Protein AF-A0A376RRN5-F1 (afdb_monomer_lite)

InterPro domains:
  IPR003474 Gluconate transporter [PF02447] (5-91)
  IPR003474 Gluconate transporter [PTHR30354] (2-91)

Structure (mmCIF, N/CA/C/O backbone):
data_AF-A0A376RRN5-F1
#
_entry.id   AF-A0A376RRN5-F1
#
loop_
_atom_site.group_PDB
_atom_site.id
_atom_site.type_symbol
_atom_site.label_atom_id
_atom_site.label_alt_id
_atom_site.label_comp_id
_atom_site.label_asym_id
_atom_site.label_entity_id
_atom_sit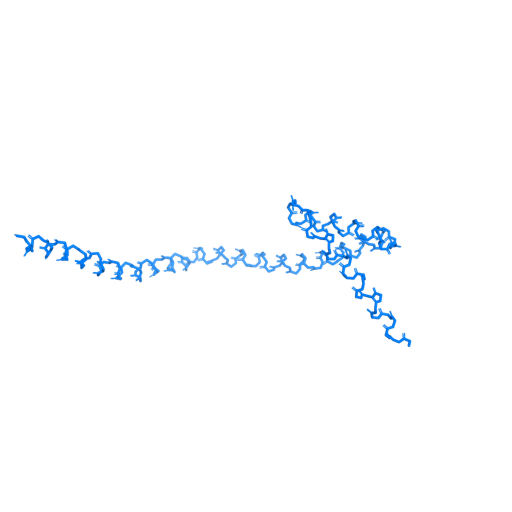e.label_seq_id
_atom_site.pdbx_PDB_ins_code
_atom_site.Cartn_x
_atom_site.Cartn_y
_atom_site.Cartn_z
_atom_site.occupancy
_atom_site.B_iso_or_equiv
_atom_site.auth_seq_id
_atom_site.auth_comp_id
_atom_site.auth_asym_id
_atom_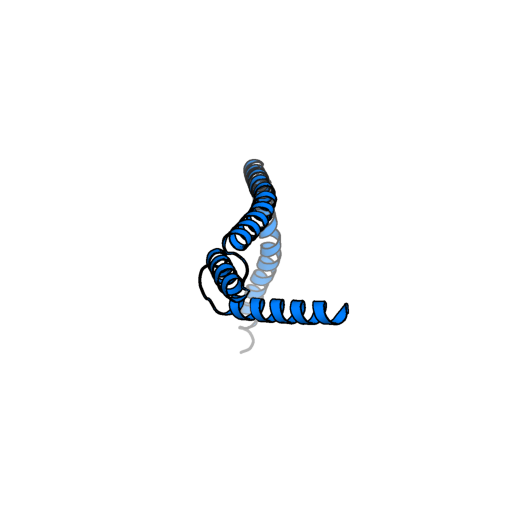site.auth_atom_id
_atom_site.pdbx_PDB_model_num
ATOM 1 N N . MET A 1 1 ? 16.396 15.157 -30.171 1.00 57.78 1 MET A N 1
ATOM 2 C CA . MET A 1 1 ? 17.123 14.406 -29.123 1.00 57.78 1 MET A CA 1
ATOM 3 C C . MET A 1 1 ? 16.244 14.034 -27.915 1.00 57.78 1 MET A C 1
ATOM 5 O O . MET A 1 1 ? 16.433 12.951 -27.394 1.00 57.78 1 MET A O 1
ATOM 9 N N . HIS A 1 2 ? 15.244 14.834 -27.498 1.00 55.91 2 HIS A N 1
ATOM 10 C CA . HIS A 1 2 ? 14.359 14.479 -26.361 1.00 55.91 2 HIS A CA 1
ATOM 11 C C . HIS A 1 2 ? 13.202 13.509 -26.680 1.00 55.91 2 HIS A C 1
ATOM 13 O O . HIS A 1 2 ? 12.841 12.682 -25.847 1.00 55.91 2 HIS A O 1
ATOM 19 N N . VAL A 1 3 ? 12.638 13.578 -27.889 1.00 67.31 3 VAL A N 1
ATOM 20 C CA . VAL A 1 3 ? 11.482 12.759 -28.313 1.00 67.31 3 VAL A CA 1
ATOM 21 C C . VAL A 1 3 ? 11.780 11.259 -28.416 1.00 67.31 3 VAL A C 1
ATOM 23 O O . VAL A 1 3 ? 10.880 10.445 -28.238 1.00 67.31 3 VAL A O 1
ATOM 26 N N . LEU A 1 4 ? 13.044 10.881 -28.632 1.00 65.06 4 LEU A N 1
ATOM 27 C CA . LEU A 1 4 ? 13.445 9.476 -28.734 1.00 65.06 4 LEU A CA 1
ATOM 28 C C . LEU A 1 4 ? 13.369 8.767 -27.370 1.00 65.06 4 LEU A C 1
ATOM 30 O O . LEU A 1 4 ? 12.933 7.624 -27.299 1.00 65.06 4 LEU A O 1
ATOM 34 N N . ASN A 1 5 ? 13.697 9.474 -26.282 1.00 69.12 5 ASN A N 1
ATOM 35 C CA . ASN A 1 5 ? 13.646 8.929 -24.920 1.00 69.12 5 ASN A CA 1
ATOM 36 C C . ASN A 1 5 ? 12.204 8.634 -24.480 1.00 69.12 5 ASN A C 1
ATOM 38 O O . ASN A 1 5 ? 11.942 7.608 -23.861 1.00 69.12 5 ASN A O 1
ATOM 42 N N . ILE A 1 6 ? 11.254 9.497 -24.851 1.00 75.38 6 ILE A N 1
ATOM 43 C CA . ILE A 1 6 ? 9.830 9.308 -24.534 1.00 75.38 6 ILE A CA 1
ATOM 44 C C . ILE A 1 6 ? 9.254 8.090 -25.268 1.00 75.38 6 ILE A C 1
ATOM 46 O O . ILE A 1 6 ? 8.466 7.349 -24.686 1.00 75.38 6 ILE A O 1
ATOM 50 N N . LEU A 1 7 ? 9.689 7.832 -26.506 1.00 71.81 7 LEU A N 1
ATOM 51 C CA . LEU A 1 7 ? 9.223 6.685 -27.286 1.00 71.81 7 LEU A CA 1
ATOM 52 C C . LEU A 1 7 ? 9.673 5.344 -26.674 1.00 71.81 7 LEU A C 1
ATOM 54 O O . LEU A 1 7 ? 8.873 4.413 -26.586 1.00 71.81 7 LEU A O 1
ATOM 58 N N . TRP A 1 8 ? 10.914 5.270 -26.176 1.00 72.25 8 TRP A N 1
ATOM 59 C CA . TRP A 1 8 ? 11.429 4.095 -25.457 1.00 72.25 8 TRP A CA 1
ATOM 60 C C . TRP A 1 8 ? 10.713 3.858 -24.120 1.00 72.25 8 TRP A C 1
ATOM 62 O O . TRP A 1 8 ? 10.388 2.717 -23.791 1.00 72.25 8 TRP A O 1
ATOM 72 N N . VAL A 1 9 ? 10.404 4.923 -23.375 1.00 72.06 9 VAL A N 1
ATOM 73 C CA . VAL A 1 9 ? 9.680 4.832 -22.095 1.00 72.06 9 VAL A CA 1
ATOM 74 C C . VAL A 1 9 ? 8.241 4.346 -22.306 1.00 72.06 9 VAL A C 1
ATOM 76 O O . VAL A 1 9 ? 7.791 3.439 -21.608 1.00 72.06 9 VAL A O 1
ATOM 79 N N . VAL A 1 10 ? 7.531 4.881 -23.303 1.00 72.44 10 VAL A N 1
ATOM 80 C CA . VAL A 1 10 ? 6.147 4.481 -23.619 1.00 72.44 10 VAL A CA 1
ATOM 81 C C . VAL A 1 10 ? 6.072 3.019 -24.071 1.00 72.44 10 VAL A C 1
ATOM 83 O O . VAL A 1 10 ? 5.181 2.289 -23.635 1.00 72.44 10 VAL A O 1
ATOM 86 N N . PHE A 1 11 ? 7.029 2.562 -24.883 1.00 72.00 11 PHE A N 1
ATOM 87 C CA . PHE A 1 11 ? 7.096 1.164 -25.312 1.00 72.00 11 PHE A CA 1
ATOM 88 C C . PHE A 1 11 ? 7.416 0.212 -24.143 1.00 72.00 11 PHE A C 1
ATOM 90 O O . PHE A 1 11 ? 6.803 -0.850 -24.023 1.00 72.00 11 PHE A O 1
ATOM 97 N N . GLY A 1 12 ? 8.302 0.621 -23.226 1.00 62.34 12 GLY A N 1
ATOM 98 C CA . GLY A 1 12 ? 8.637 -0.139 -22.016 1.00 62.34 12 GLY A CA 1
ATOM 99 C C . GLY A 1 12 ? 7.468 -0.285 -21.033 1.00 62.34 12 GLY A C 1
ATOM 100 O O . GLY A 1 12 ? 7.216 -1.382 -20.532 1.00 62.34 12 GLY A O 1
ATOM 101 N N . ILE A 1 13 ? 6.701 0.787 -20.804 1.00 73.94 13 ILE A N 1
ATOM 102 C CA . ILE A 1 13 ? 5.489 0.752 -19.966 1.00 73.94 13 ILE A CA 1
ATOM 103 C C . ILE A 1 13 ? 4.382 -0.101 -20.599 1.00 73.94 13 ILE A C 1
ATOM 105 O O . ILE A 1 13 ? 3.716 -0.852 -19.887 1.00 73.94 13 ILE A O 1
ATOM 109 N N . GLY A 1 14 ? 4.213 -0.048 -21.925 1.00 64.19 14 GLY A N 1
ATOM 110 C CA . GLY A 1 14 ? 3.231 -0.871 -22.635 1.00 64.19 14 GLY A CA 1
ATOM 111 C C . GLY A 1 14 ? 3.497 -2.373 -22.490 1.00 64.19 14 GLY A C 1
ATOM 112 O O . GLY A 1 14 ? 2.577 -3.140 -22.207 1.00 64.19 14 GLY A O 1
ATOM 113 N N . LEU A 1 15 ? 4.761 -2.792 -22.604 1.00 61.41 15 LEU A N 1
ATOM 114 C CA . LEU A 1 15 ? 5.150 -4.198 -22.466 1.00 61.41 15 LEU A CA 1
ATOM 115 C C . LEU A 1 15 ? 5.046 -4.698 -21.009 1.00 61.41 15 LEU A C 1
ATOM 117 O O . LEU A 1 15 ? 4.622 -5.830 -20.776 1.00 61.41 15 LEU A O 1
ATOM 121 N N . MET A 1 16 ? 5.353 -3.834 -20.032 1.00 59.53 16 MET A N 1
ATOM 122 C CA . MET A 1 16 ? 5.168 -4.090 -18.593 1.00 59.53 16 MET A CA 1
ATOM 123 C C . MET A 1 16 ? 3.707 -4.351 -18.219 1.00 59.53 16 MET A C 1
ATOM 125 O O . MET A 1 16 ? 3.407 -5.269 -17.452 1.00 59.53 16 MET A O 1
ATOM 129 N N . LEU A 1 17 ? 2.785 -3.557 -18.765 1.00 62.56 17 LEU A N 1
ATOM 130 C CA . LEU A 1 17 ? 1.369 -3.629 -18.411 1.00 62.56 17 LEU A CA 1
ATOM 131 C C . LEU A 1 17 ? 0.707 -4.904 -18.952 1.00 62.56 17 LEU A C 1
ATOM 133 O O . LEU A 1 17 ? -0.047 -5.563 -18.239 1.00 62.56 17 LEU A O 1
ATOM 137 N N . VAL A 1 18 ? 1.035 -5.291 -20.189 1.00 60.88 18 VAL A N 1
ATOM 138 C CA . VAL A 1 18 ? 0.471 -6.476 -20.861 1.00 60.88 18 VAL A CA 1
ATOM 139 C C . VAL A 1 18 ? 0.808 -7.775 -20.119 1.00 60.88 18 VAL A C 1
ATOM 141 O O . VAL A 1 18 ? -0.025 -8.680 -20.061 1.00 60.88 18 VAL A O 1
ATOM 144 N N . LEU A 1 19 ? 1.993 -7.863 -19.508 1.00 55.91 19 LEU A N 1
ATOM 145 C CA . LEU A 1 19 ? 2.398 -9.034 -18.724 1.00 55.91 19 LEU A CA 1
ATOM 146 C C . LEU A 1 19 ? 1.707 -9.114 -17.351 1.00 55.91 19 LEU A C 1
ATOM 148 O O . LEU A 1 19 ? 1.479 -10.217 -16.856 1.00 55.91 19 LEU A O 1
ATOM 152 N N . ASN A 1 20 ? 1.337 -7.976 -16.754 1.00 60.84 20 ASN A N 1
ATOM 153 C CA . ASN A 1 20 ? 0.741 -7.917 -15.413 1.00 60.84 20 ASN A CA 1
ATOM 154 C C . ASN A 1 20 ? -0.699 -8.479 -15.384 1.00 60.84 20 ASN A C 1
ATOM 156 O O . ASN A 1 20 ? -1.092 -9.153 -14.436 1.00 60.84 20 ASN A O 1
ATOM 160 N N . LEU A 1 21 ? -1.474 -8.295 -16.461 1.00 58.72 21 LEU A N 1
ATOM 161 C CA . LEU A 1 21 ? -2.900 -8.653 -16.492 1.00 58.72 21 LEU A CA 1
ATOM 162 C C . LEU A 1 21 ? -3.206 -10.160 -16.636 1.00 58.72 21 LEU A C 1
ATOM 164 O O . LEU A 1 21 ? -4.358 -10.554 -16.447 1.00 58.72 21 LEU A O 1
ATOM 168 N N . LYS A 1 22 ? -2.242 -11.020 -17.002 1.00 56.31 22 LYS A N 1
ATOM 169 C CA . LYS A 1 22 ? -2.567 -12.387 -17.469 1.00 56.31 22 LYS A CA 1
ATOM 170 C C . LYS A 1 22 ? -2.514 -13.505 -16.413 1.00 56.31 22 LYS A C 1
ATOM 172 O O . LYS A 1 22 ? -2.956 -14.614 -16.716 1.00 56.31 22 LYS A O 1
ATOM 177 N N . PHE A 1 23 ? -2.024 -13.264 -15.194 1.00 54.06 23 PHE A N 1
ATOM 178 C CA . PHE A 1 23 ? -1.814 -14.329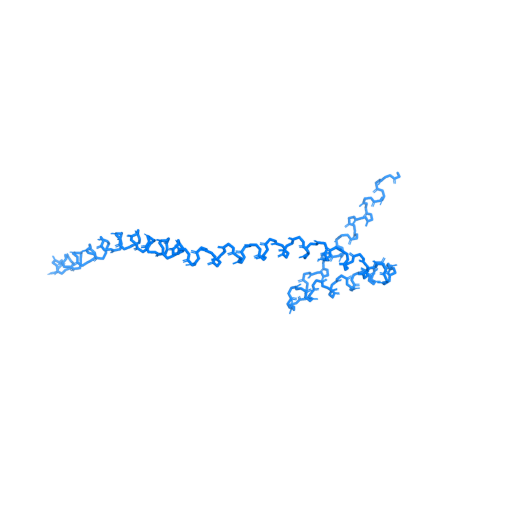 -14.198 1.00 54.06 23 PHE A CA 1
ATOM 179 C C . PHE A 1 23 ? -2.793 -14.267 -13.012 1.00 54.06 23 PHE A C 1
ATOM 181 O O . PHE A 1 23 ? -2.705 -13.413 -12.138 1.00 54.06 23 PHE A O 1
ATOM 188 N N . LYS A 1 24 ? -3.720 -15.236 -12.966 1.00 50.31 24 LYS A N 1
ATOM 189 C CA . LYS A 1 24 ? -4.715 -15.457 -11.897 1.00 50.31 24 LYS A CA 1
ATOM 190 C C . LYS A 1 24 ? -4.101 -16.170 -10.675 1.00 50.31 24 LYS A C 1
ATOM 192 O O . LYS A 1 24 ? -4.441 -17.318 -10.400 1.00 50.31 24 LYS A O 1
ATOM 197 N N . ILE A 1 25 ? -3.200 -15.509 -9.949 1.00 57.12 25 ILE A N 1
ATOM 198 C CA . ILE A 1 25 ? -2.714 -15.916 -8.611 1.00 57.12 25 ILE A CA 1
ATOM 199 C C . ILE A 1 25 ? -2.884 -14.706 -7.666 1.00 57.12 25 ILE A C 1
ATOM 201 O O . ILE A 1 25 ? -2.997 -13.587 -8.155 1.00 57.12 25 ILE A O 1
ATOM 205 N N . ASN A 1 26 ? -2.966 -14.914 -6.341 1.00 68.94 26 ASN A N 1
ATOM 206 C CA . ASN A 1 26 ? -3.077 -13.864 -5.306 1.00 68.94 26 ASN A CA 1
ATOM 207 C C . ASN A 1 26 ? -2.312 -12.575 -5.695 1.00 68.94 26 ASN A C 1
ATOM 209 O O . ASN A 1 26 ? -1.112 -12.650 -5.969 1.00 68.94 26 ASN A O 1
ATOM 213 N N . SER A 1 27 ? -2.999 -11.420 -5.721 1.00 74.69 27 SER A N 1
ATOM 214 C CA . SER A 1 27 ? -2.527 -10.168 -6.348 1.00 74.69 27 SER A CA 1
ATOM 215 C C . SER A 1 27 ? -1.112 -9.745 -5.950 1.00 74.69 27 SER A C 1
ATOM 217 O O . SER A 1 27 ? -0.381 -9.217 -6.782 1.00 74.69 27 SER A O 1
ATOM 219 N N . MET A 1 28 ? -0.698 -10.002 -4.705 1.00 77.31 28 MET A N 1
ATOM 220 C CA . MET A 1 28 ? 0.647 -9.662 -4.215 1.00 77.31 28 MET A CA 1
ATOM 221 C C . MET A 1 28 ? 1.738 -10.527 -4.872 1.00 77.31 28 MET A C 1
ATOM 223 O O . MET A 1 28 ? 2.765 -10.027 -5.326 1.00 77.31 28 MET A O 1
ATOM 227 N N . VAL A 1 29 ? 1.484 -11.832 -4.986 1.00 80.00 29 VAL A N 1
ATOM 228 C CA . VAL A 1 29 ? 2.409 -12.792 -5.606 1.00 80.00 29 VAL A CA 1
ATOM 229 C C . VAL A 1 29 ? 2.438 -12.602 -7.123 1.00 80.00 29 VAL A C 1
ATOM 231 O O . VAL A 1 29 ? 3.508 -12.663 -7.725 1.00 80.00 29 VAL A O 1
ATOM 234 N N . ALA A 1 30 ? 1.286 -12.312 -7.736 1.00 78.06 30 ALA A N 1
ATOM 235 C CA . ALA A 1 30 ? 1.192 -12.037 -9.168 1.00 78.06 30 ALA A CA 1
ATOM 236 C C . ALA A 1 30 ? 2.035 -10.817 -9.577 1.00 78.06 30 ALA A C 1
ATOM 238 O O . ALA A 1 30 ? 2.799 -10.901 -10.538 1.00 78.06 30 ALA A O 1
ATOM 239 N N . LEU A 1 31 ? 1.975 -9.721 -8.811 1.00 78.31 31 LEU A N 1
ATOM 240 C CA . LEU A 1 31 ? 2.772 -8.514 -9.061 1.00 78.31 31 LEU A CA 1
ATOM 241 C C . LEU A 1 31 ? 4.281 -8.749 -8.898 1.00 78.31 31 LEU A C 1
ATOM 243 O O . LEU A 1 31 ? 5.059 -8.274 -9.725 1.00 78.31 31 LEU A O 1
ATOM 247 N N . LEU A 1 32 ? 4.700 -9.510 -7.879 1.00 83.44 32 LEU A N 1
ATOM 248 C CA . LEU A 1 32 ? 6.113 -9.827 -7.644 1.00 83.44 32 LEU A CA 1
ATOM 249 C C . LEU A 1 32 ? 6.708 -10.661 -8.789 1.00 83.44 32 LEU A C 1
ATOM 251 O O . LEU A 1 32 ? 7.782 -10.347 -9.302 1.00 83.44 32 LEU A O 1
ATOM 255 N N . VAL A 1 33 ? 5.998 -11.709 -9.217 1.00 80.88 33 VAL A N 1
ATOM 256 C CA . VAL A 1 33 ? 6.435 -12.581 -10.319 1.00 80.88 33 VAL A CA 1
ATOM 257 C C . VAL A 1 33 ? 6.405 -11.835 -11.655 1.00 80.88 33 VAL A C 1
ATOM 259 O O . VAL A 1 33 ? 7.319 -12.005 -12.463 1.00 80.88 33 VAL A O 1
ATOM 262 N N . ALA A 1 34 ? 5.410 -10.970 -11.879 1.00 75.62 34 ALA A N 1
ATOM 263 C CA . ALA A 1 34 ? 5.339 -10.128 -13.070 1.00 75.62 34 ALA A CA 1
ATOM 264 C C . ALA A 1 34 ? 6.537 -9.173 -13.153 1.00 75.62 34 ALA A C 1
ATOM 266 O O . ALA A 1 34 ? 7.185 -9.101 -14.192 1.00 75.62 34 ALA A O 1
ATOM 267 N N . ALA A 1 35 ? 6.894 -8.499 -12.061 1.00 76.06 35 ALA A N 1
ATOM 268 C CA . ALA A 1 35 ? 8.023 -7.575 -12.044 1.00 76.06 35 ALA A CA 1
ATOM 269 C C . ALA A 1 35 ? 9.386 -8.282 -12.194 1.00 76.06 35 ALA A C 1
ATOM 271 O O . ALA A 1 35 ? 10.257 -7.774 -12.901 1.00 76.06 35 ALA A O 1
ATOM 272 N N . LEU A 1 36 ? 9.556 -9.482 -11.620 1.00 79.88 36 LEU A N 1
ATOM 273 C CA . LEU A 1 36 ? 10.730 -10.329 -11.880 1.00 79.88 36 LEU A CA 1
ATOM 274 C C . LEU A 1 36 ? 10.813 -10.749 -13.353 1.00 79.88 36 LEU A C 1
ATOM 276 O O . LEU A 1 36 ? 11.880 -10.668 -13.959 1.00 79.88 36 LEU A O 1
ATOM 280 N N . SER A 1 37 ? 9.685 -11.161 -13.935 1.00 75.12 37 SER A N 1
ATOM 281 C CA . SER A 1 37 ? 9.620 -11.601 -15.330 1.00 75.12 37 SER A CA 1
ATOM 282 C C . SER A 1 37 ? 9.926 -10.449 -16.282 1.00 75.12 37 SER A C 1
ATOM 284 O O . SER A 1 37 ? 10.819 -10.562 -17.116 1.00 75.12 37 SER A O 1
ATOM 286 N N . VAL A 1 38 ? 9.252 -9.304 -16.141 1.00 70.94 38 VAL A N 1
ATOM 287 C CA . VAL A 1 38 ? 9.467 -8.188 -17.066 1.00 70.94 38 VAL A CA 1
ATOM 288 C C . VAL A 1 38 ? 10.839 -7.543 -16.863 1.00 70.94 38 VAL A C 1
ATOM 290 O O . VAL A 1 38 ? 11.460 -7.145 -17.841 1.00 70.94 38 VAL A O 1
ATOM 293 N N . GLY A 1 39 ? 11.368 -7.462 -15.642 1.00 71.75 39 GLY A N 1
ATOM 294 C CA . GLY A 1 39 ? 12.702 -6.896 -15.454 1.00 71.75 39 GLY A CA 1
ATOM 295 C C . GLY A 1 39 ? 13.833 -7.798 -15.982 1.00 71.75 39 GLY A C 1
ATOM 296 O O . GLY A 1 39 ? 14.853 -7.275 -16.426 1.00 71.75 39 GLY A O 1
ATOM 297 N N . MET A 1 40 ? 13.616 -9.120 -16.065 1.00 70.00 40 MET A N 1
ATOM 298 C CA . MET A 1 40 ? 14.494 -10.029 -16.817 1.00 70.00 40 MET A CA 1
ATOM 299 C C . MET A 1 40 ? 14.440 -9.750 -18.330 1.00 70.00 40 MET A C 1
ATOM 301 O O . MET A 1 40 ? 15.477 -9.733 -18.986 1.00 70.00 40 MET A O 1
ATOM 305 N N . LEU A 1 41 ? 13.253 -9.458 -18.879 1.00 64.75 41 LEU A N 1
ATOM 306 C CA . LEU A 1 41 ? 13.080 -9.024 -20.276 1.00 64.75 41 LEU A CA 1
ATOM 307 C C . LEU A 1 41 ? 13.623 -7.606 -20.547 1.00 64.75 41 LEU A C 1
ATOM 309 O O . LEU A 1 41 ? 14.029 -7.316 -21.669 1.00 64.75 41 LEU A O 1
ATOM 313 N N . ALA A 1 42 ? 13.650 -6.731 -19.540 1.00 65.62 42 ALA A N 1
ATOM 314 C CA . ALA A 1 42 ? 14.155 -5.362 -19.643 1.00 65.62 42 ALA A CA 1
ATOM 315 C C . ALA A 1 42 ? 15.694 -5.267 -19.619 1.00 65.62 42 ALA A C 1
ATOM 317 O O . ALA A 1 42 ? 16.235 -4.181 -19.818 1.00 65.62 42 ALA A O 1
ATOM 318 N N . GLY A 1 43 ? 16.407 -6.376 -19.376 1.00 62.56 43 GLY A N 1
ATOM 319 C CA . GLY A 1 43 ? 17.875 -6.419 -19.390 1.00 62.56 43 GLY A CA 1
ATOM 320 C C . GLY A 1 43 ? 18.547 -5.677 -18.228 1.00 62.56 43 GLY A C 1
ATOM 321 O O . GLY A 1 43 ? 19.729 -5.351 -18.313 1.00 62.56 43 GLY A O 1
ATOM 322 N N . MET A 1 44 ? 17.809 -5.386 -17.153 1.00 63.22 44 MET A N 1
ATOM 323 C CA . MET A 1 44 ? 18.366 -4.781 -15.942 1.00 63.22 44 MET A CA 1
ATOM 324 C C . MET A 1 44 ? 19.058 -5.841 -15.083 1.00 63.22 44 MET A C 1
ATOM 326 O O . MET A 1 44 ? 18.601 -6.981 -14.999 1.00 63.22 44 MET A O 1
ATOM 330 N N . ASP A 1 45 ? 20.135 -5.450 -14.401 1.00 75.94 45 ASP A N 1
ATOM 331 C CA . ASP A 1 45 ? 20.796 -6.320 -13.430 1.00 75.94 45 ASP A CA 1
ATOM 332 C C . ASP A 1 45 ? 19.813 -6.761 -12.330 1.00 75.94 45 ASP A C 1
ATOM 334 O O . ASP A 1 45 ? 19.104 -5.941 -11.729 1.00 75.94 45 ASP A O 1
ATOM 338 N N . LEU A 1 46 ? 19.778 -8.070 -12.064 1.00 75.50 46 LEU A N 1
ATOM 339 C CA . LEU A 1 46 ? 18.806 -8.708 -11.174 1.00 75.50 46 LEU A CA 1
ATOM 340 C C . LEU A 1 46 ? 18.901 -8.155 -9.743 1.00 75.50 46 LEU A C 1
ATOM 342 O O . LEU A 1 46 ? 17.886 -8.041 -9.052 1.00 75.50 46 LEU A O 1
ATOM 346 N N . MET A 1 47 ? 20.103 -7.757 -9.316 1.00 80.62 47 MET A N 1
ATOM 347 C CA . MET A 1 47 ? 20.333 -7.133 -8.010 1.00 80.62 47 MET A CA 1
ATOM 348 C C . MET A 1 47 ? 19.700 -5.742 -7.912 1.00 80.62 47 MET A C 1
ATOM 350 O O . MET A 1 47 ? 19.055 -5.434 -6.909 1.00 80.62 47 MET A O 1
ATOM 354 N N . SER A 1 48 ? 19.815 -4.918 -8.956 1.00 79.25 48 SER A N 1
ATOM 355 C CA . SER A 1 48 ? 19.216 -3.577 -8.993 1.00 79.25 48 SER A CA 1
ATOM 356 C C . SER A 1 48 ? 17.683 -3.634 -9.046 1.00 79.25 48 SER A C 1
ATOM 358 O O . SER A 1 48 ? 16.989 -2.888 -8.351 1.00 79.25 48 SER A O 1
ATOM 360 N N . LEU A 1 49 ? 17.140 -4.594 -9.796 1.00 82.06 49 LEU A N 1
ATOM 361 C CA . LEU A 1 49 ? 15.706 -4.880 -9.887 1.00 82.06 49 LEU A CA 1
ATOM 362 C C . LEU A 1 49 ? 15.131 -5.316 -8.528 1.00 82.06 49 LEU A C 1
ATOM 364 O O . LEU A 1 49 ? 14.138 -4.761 -8.058 1.00 82.06 49 LEU A O 1
ATOM 368 N N . LEU A 1 50 ? 15.779 -6.268 -7.849 1.00 83.44 50 LEU A N 1
ATOM 369 C CA . LEU A 1 50 ? 15.362 -6.698 -6.511 1.00 83.44 50 LEU A CA 1
ATOM 370 C C . LEU A 1 50 ? 15.474 -5.571 -5.482 1.00 83.44 50 LEU A C 1
ATOM 372 O O . LEU A 1 50 ? 14.604 -5.454 -4.616 1.00 83.44 50 LEU A O 1
ATOM 376 N N . HIS A 1 51 ? 16.518 -4.745 -5.566 1.00 87.00 51 HIS A N 1
ATOM 377 C CA . HIS A 1 51 ? 16.713 -3.623 -4.654 1.00 87.00 51 HIS A CA 1
ATOM 378 C C . HIS A 1 51 ? 15.630 -2.552 -4.829 1.00 87.00 51 HIS A C 1
ATOM 380 O O . HIS A 1 51 ? 15.001 -2.159 -3.849 1.00 87.00 51 HIS A O 1
ATOM 386 N N . THR A 1 52 ? 15.346 -2.140 -6.066 1.00 85.38 52 THR A N 1
ATOM 387 C CA . THR A 1 52 ? 14.305 -1.146 -6.381 1.00 85.38 52 THR A CA 1
ATOM 388 C C . THR A 1 52 ? 12.903 -1.644 -6.050 1.00 85.38 52 THR A C 1
ATOM 390 O O . THR A 1 52 ? 12.123 -0.903 -5.453 1.00 85.38 52 THR A O 1
ATOM 393 N N . MET A 1 53 ? 12.594 -2.913 -6.335 1.00 86.44 53 MET A N 1
ATOM 394 C CA . MET A 1 53 ? 11.338 -3.526 -5.903 1.00 86.44 53 MET A CA 1
ATOM 395 C C . MET A 1 53 ? 11.207 -3.542 -4.383 1.00 86.44 53 MET A C 1
ATOM 397 O O . MET A 1 53 ? 10.205 -3.074 -3.850 1.00 86.44 53 MET A O 1
ATOM 401 N N . LYS A 1 54 ? 12.215 -4.051 -3.666 1.00 88.75 54 LYS A N 1
ATOM 402 C CA . LYS A 1 54 ? 12.173 -4.141 -2.202 1.00 88.75 54 LYS A CA 1
ATOM 403 C C . LYS A 1 54 ? 12.094 -2.757 -1.554 1.00 88.75 54 LYS A C 1
ATOM 405 O O . LYS A 1 54 ? 11.362 -2.602 -0.582 1.00 88.75 54 LYS A O 1
ATOM 410 N N . ALA A 1 55 ? 12.781 -1.759 -2.106 1.00 90.00 55 ALA A N 1
ATOM 411 C CA . ALA A 1 55 ? 12.715 -0.379 -1.639 1.00 90.00 55 ALA A CA 1
ATOM 412 C C . ALA A 1 55 ? 11.336 0.256 -1.897 1.00 90.00 55 ALA A C 1
ATOM 414 O O . ALA A 1 55 ? 10.751 0.819 -0.977 1.00 90.00 55 ALA A O 1
ATOM 415 N N . GLY A 1 56 ? 10.774 0.117 -3.104 1.00 88.81 56 GLY A N 1
ATOM 416 C CA . GLY A 1 56 ? 9.456 0.668 -3.445 1.00 88.81 56 GLY A CA 1
ATOM 417 C C . GLY A 1 56 ? 8.309 0.012 -2.668 1.00 88.81 56 GLY A C 1
ATOM 418 O O . GLY A 1 56 ? 7.483 0.701 -2.062 1.00 88.81 56 GLY A O 1
ATOM 419 N N . PHE A 1 57 ? 8.291 -1.324 -2.612 1.00 89.12 57 PHE A N 1
ATOM 420 C CA . PHE A 1 57 ? 7.332 -2.070 -1.792 1.00 89.12 57 PHE A CA 1
ATOM 421 C C . PHE A 1 57 ? 7.532 -1.796 -0.298 1.00 89.12 57 PHE A C 1
ATOM 423 O O . PHE A 1 57 ? 6.555 -1.613 0.412 1.00 89.12 57 PHE A O 1
ATOM 430 N N . GLY A 1 58 ? 8.770 -1.729 0.196 1.00 90.19 58 GLY A N 1
ATOM 431 C CA . GLY A 1 58 ? 9.058 -1.452 1.605 1.00 90.19 58 GLY A CA 1
ATOM 432 C C . GLY A 1 58 ? 8.631 -0.051 2.040 1.00 90.19 58 GLY A C 1
ATOM 433 O O . GLY A 1 58 ? 8.057 0.099 3.114 1.00 90.19 58 GLY A O 1
ATOM 434 N N . ASN A 1 59 ? 8.843 0.959 1.192 1.00 92.56 59 ASN A N 1
ATOM 435 C CA . ASN A 1 59 ? 8.427 2.333 1.467 1.00 92.56 59 ASN A CA 1
ATOM 436 C C . ASN A 1 59 ? 6.900 2.449 1.572 1.00 92.56 59 ASN A C 1
ATOM 438 O O . ASN A 1 59 ? 6.379 2.988 2.544 1.00 92.56 59 ASN A O 1
ATOM 442 N N . THR A 1 60 ? 6.179 1.879 0.605 1.00 93.62 60 THR A N 1
ATOM 443 C CA . THR A 1 60 ? 4.707 1.905 0.593 1.00 93.62 60 THR A CA 1
ATOM 444 C C . THR A 1 60 ? 4.101 1.042 1.697 1.00 93.62 60 THR A C 1
ATOM 446 O O . THR A 1 60 ? 3.170 1.476 2.370 1.00 93.62 60 THR A O 1
ATOM 449 N N . LEU A 1 61 ? 4.639 -0.156 1.947 1.00 93.94 61 LEU A N 1
ATOM 450 C CA . LEU A 1 61 ? 4.190 -1.008 3.049 1.00 93.94 61 LEU A CA 1
ATOM 451 C C . LEU A 1 61 ? 4.489 -0.383 4.410 1.00 93.94 61 LEU A C 1
ATOM 453 O O . LEU A 1 61 ? 3.676 -0.540 5.309 1.00 93.94 61 LEU A O 1
ATOM 457 N N . GLY A 1 62 ? 5.603 0.331 4.572 1.00 94.25 62 GLY A N 1
ATOM 458 C CA . GLY A 1 62 ? 5.910 1.063 5.802 1.00 94.25 62 GLY A CA 1
ATOM 459 C C . GLY A 1 62 ? 4.904 2.182 6.073 1.00 94.25 62 GLY A C 1
ATOM 460 O O . GLY A 1 62 ? 4.374 2.281 7.179 1.00 94.25 62 GLY A O 1
ATOM 461 N N . GLU A 1 63 ? 4.586 2.976 5.050 1.00 95.69 63 GLU A N 1
ATOM 462 C CA . GLU A 1 63 ? 3.599 4.056 5.139 1.00 95.69 63 GLU A CA 1
ATOM 463 C C . GLU A 1 63 ? 2.191 3.516 5.434 1.00 95.69 63 GLU A C 1
ATOM 465 O O . GLU A 1 63 ? 1.531 3.943 6.386 1.00 95.69 63 GLU A O 1
ATOM 470 N N . LEU A 1 64 ? 1.756 2.501 4.683 1.00 96.31 64 LEU A N 1
ATOM 471 C CA . LEU A 1 64 ? 0.461 1.860 4.890 1.00 96.31 64 LEU A CA 1
ATOM 472 C C . LEU A 1 64 ? 0.393 1.098 6.220 1.00 96.31 64 LEU A C 1
ATOM 474 O O . LEU A 1 64 ? -0.672 1.063 6.831 1.00 96.31 64 LEU A O 1
ATOM 478 N N . ALA A 1 65 ? 1.495 0.522 6.709 1.00 96.38 65 ALA A N 1
ATOM 479 C CA . ALA A 1 65 ? 1.514 -0.209 7.976 1.00 96.38 65 ALA A CA 1
ATOM 480 C C . ALA A 1 65 ? 1.150 0.693 9.155 1.00 96.38 65 ALA A C 1
ATOM 482 O O . ALA A 1 65 ? 0.341 0.294 9.992 1.00 96.38 65 ALA A O 1
ATOM 483 N N . ILE A 1 66 ? 1.688 1.915 9.205 1.00 97.19 66 ILE A N 1
ATOM 484 C CA . ILE A 1 66 ? 1.347 2.874 10.263 1.00 97.19 66 ILE A CA 1
ATOM 485 C C . ILE A 1 66 ? -0.145 3.213 10.200 1.00 97.19 66 ILE A C 1
ATOM 487 O O . ILE A 1 66 ? -0.829 3.144 11.220 1.00 97.19 66 ILE A O 1
ATOM 491 N N . ILE A 1 67 ? -0.666 3.514 9.006 1.00 96.88 67 ILE A N 1
ATOM 492 C CA . ILE A 1 67 ? -2.080 3.861 8.804 1.00 96.88 67 ILE A CA 1
ATOM 493 C C . ILE A 1 67 ? -2.994 2.702 9.228 1.00 96.88 67 ILE A C 1
ATOM 495 O O . ILE A 1 67 ? -3.981 2.919 9.929 1.00 96.88 67 ILE A O 1
ATOM 499 N N . VAL A 1 68 ? -2.658 1.466 8.854 1.00 96.38 68 VAL A N 1
ATOM 500 C CA . VAL A 1 68 ? -3.443 0.268 9.190 1.00 96.38 68 VAL A CA 1
ATOM 501 C C . VAL A 1 68 ? -3.407 -0.023 10.690 1.00 96.38 68 VAL A C 1
ATOM 503 O O . VAL A 1 68 ? -4.454 -0.295 11.276 1.00 96.38 68 VAL A O 1
ATOM 506 N N . VAL A 1 69 ? -2.241 0.072 11.336 1.00 97.44 69 VAL A N 1
ATOM 507 C CA . VAL A 1 69 ? -2.113 -0.125 12.790 1.00 97.44 69 VAL A CA 1
ATOM 508 C C . VAL A 1 69 ? -2.899 0.940 13.545 1.00 97.44 69 VAL A C 1
ATOM 510 O O . VAL A 1 69 ? -3.658 0.616 14.458 1.00 97.44 69 VAL A O 1
ATOM 513 N N . PHE A 1 70 ? -2.777 2.204 13.145 1.00 97.38 70 PHE A N 1
ATOM 514 C CA . PHE A 1 70 ? -3.509 3.295 13.779 1.00 97.38 70 PHE A CA 1
ATOM 515 C C . PHE A 1 70 ? -5.022 3.154 13.566 1.00 97.38 70 PHE A C 1
ATOM 517 O O . PHE A 1 70 ? -5.798 3.310 14.507 1.00 97.38 70 PHE A O 1
ATOM 524 N N . GLY A 1 71 ? -5.442 2.756 12.362 1.00 96.12 71 GLY A N 1
ATOM 525 C CA . GLY A 1 71 ? -6.830 2.426 12.051 1.00 96.12 71 GLY A CA 1
ATOM 526 C C . GLY A 1 71 ? -7.373 1.280 12.907 1.00 96.12 71 GLY A C 1
ATOM 527 O O . GLY A 1 71 ? -8.491 1.374 13.408 1.00 96.12 71 GLY A O 1
ATOM 528 N N . ALA A 1 72 ? -6.578 0.235 13.151 1.00 96.81 72 ALA A N 1
ATOM 529 C CA . ALA A 1 72 ? -6.952 -0.868 14.034 1.00 96.81 72 ALA A CA 1
ATOM 530 C C . ALA A 1 72 ? -7.091 -0.423 15.500 1.00 96.81 72 ALA A C 1
ATOM 532 O O . ALA A 1 72 ? -8.049 -0.817 16.168 1.00 96.81 72 ALA A O 1
ATOM 533 N N . VAL A 1 73 ? -6.186 0.430 15.995 1.00 97.31 73 VAL A N 1
ATOM 534 C CA . VAL A 1 73 ? -6.269 0.998 17.352 1.00 97.31 73 VAL A CA 1
ATO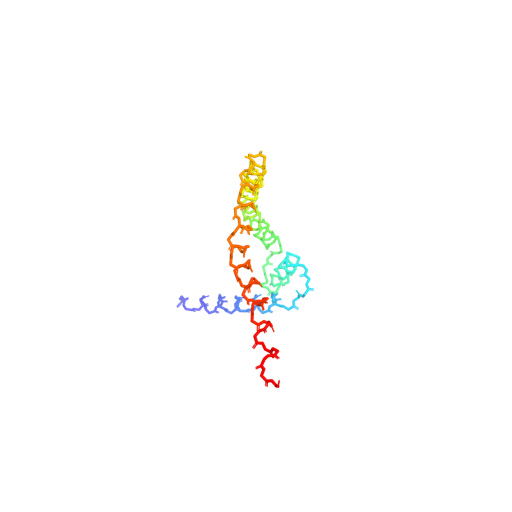M 535 C C . VAL A 1 73 ? -7.521 1.861 17.500 1.00 97.31 73 VAL A C 1
ATOM 537 O O . VAL A 1 73 ? -8.294 1.649 18.432 1.00 97.31 73 VAL A O 1
ATOM 540 N N . ILE A 1 74 ? -7.772 2.778 16.561 1.00 96.56 74 ILE A N 1
ATOM 541 C CA . ILE A 1 74 ? -8.989 3.605 16.550 1.00 96.56 74 ILE A CA 1
ATOM 542 C C . ILE A 1 74 ? -10.235 2.720 16.476 1.00 96.56 74 ILE A C 1
ATOM 544 O O . ILE A 1 74 ? -11.179 2.932 17.233 1.00 96.56 74 ILE A O 1
ATOM 548 N N . GLY A 1 75 ? -10.233 1.704 15.612 1.00 94.88 75 GLY A N 1
ATOM 549 C CA . GLY A 1 75 ? -11.337 0.759 15.480 1.00 94.88 75 GLY A CA 1
ATOM 550 C C . GLY A 1 75 ? -11.641 0.045 16.796 1.00 94.88 75 GLY A C 1
ATOM 551 O O . GLY A 1 75 ? -12.796 -0.010 17.214 1.00 94.88 75 GLY A O 1
ATOM 552 N N . LYS A 1 76 ? -10.612 -0.428 17.507 1.00 93.94 76 LYS A N 1
ATOM 553 C CA . LYS A 1 76 ? -10.783 -1.079 18.811 1.00 93.94 76 LYS A CA 1
ATOM 554 C C . LYS A 1 76 ? -11.298 -0.104 19.872 1.00 93.94 76 LYS A C 1
ATOM 556 O O . LYS A 1 76 ? -12.224 -0.443 20.599 1.00 93.94 76 LYS A O 1
ATOM 561 N N . LEU A 1 77 ? -10.777 1.123 19.913 1.00 95.44 77 LEU A N 1
ATOM 562 C CA . LEU A 1 77 ? -11.261 2.173 20.818 1.00 95.44 77 LEU A CA 1
ATOM 563 C C . LEU A 1 77 ? -12.721 2.560 20.539 1.00 95.44 77 LEU A C 1
ATOM 565 O O . LEU A 1 77 ? -13.480 2.819 21.471 1.00 95.44 77 LEU A O 1
ATOM 569 N N . MET A 1 78 ? -13.136 2.569 19.272 1.00 95.12 78 MET A N 1
ATOM 570 C CA . MET A 1 78 ? -14.513 2.847 18.859 1.00 95.12 78 MET A CA 1
ATOM 571 C C . MET A 1 78 ? -15.482 1.741 19.297 1.00 95.12 78 MET A C 1
ATOM 573 O O . MET A 1 78 ? -16.625 2.031 19.663 1.00 95.12 78 MET A O 1
ATOM 577 N N . VAL A 1 79 ? -15.025 0.486 19.275 1.00 94.25 79 VAL A N 1
ATOM 578 C CA . VAL A 1 79 ? -15.782 -0.664 19.787 1.00 94.25 79 VAL A CA 1
ATOM 579 C C . VAL A 1 79 ? -15.871 -0.611 21.313 1.00 94.25 79 VAL A C 1
ATOM 581 O O . VAL A 1 79 ? -16.973 -0.701 21.849 1.00 94.25 79 VAL A O 1
ATOM 584 N N . ASP A 1 80 ? -14.757 -0.372 22.007 1.00 93.31 80 ASP A N 1
ATOM 585 C CA . ASP A 1 80 ? -14.711 -0.303 23.475 1.00 93.31 80 ASP A CA 1
ATOM 586 C C . ASP A 1 80 ? -15.510 0.870 24.054 1.00 93.31 80 ASP A C 1
ATOM 588 O O . ASP A 1 80 ? -16.140 0.739 25.100 1.00 93.31 80 ASP A O 1
ATOM 592 N N . SER A 1 81 ? -15.514 2.020 23.374 1.00 91.00 81 SER A N 1
ATOM 593 C CA . SER A 1 81 ? -16.251 3.213 23.818 1.00 91.00 81 SER A CA 1
ATOM 594 C C . SER A 1 81 ? -17.767 3.085 23.619 1.00 91.00 81 SER A C 1
ATOM 596 O O . SER A 1 81 ? -18.507 4.023 23.906 1.00 91.00 81 SER A O 1
ATOM 598 N N . GLY A 1 82 ? -18.253 1.977 23.047 1.00 89.31 82 GLY A N 1
ATOM 599 C CA . GLY A 1 82 ? -19.666 1.779 22.714 1.00 89.31 82 GLY A CA 1
ATOM 600 C C . GLY A 1 82 ? -20.164 2.642 21.547 1.00 89.31 82 GLY A C 1
ATOM 601 O O . GLY A 1 82 ? -21.312 2.496 21.128 1.00 89.31 82 GLY A O 1
ATOM 602 N N . ALA A 1 83 ? -19.310 3.494 20.968 1.00 88.94 83 ALA A N 1
ATOM 603 C CA . ALA A 1 83 ? -19.649 4.366 19.844 1.00 88.94 83 ALA A CA 1
ATOM 604 C C . ALA A 1 83 ? -20.062 3.556 18.605 1.00 88.94 83 ALA A C 1
ATOM 606 O O . ALA A 1 83 ? -21.068 3.868 17.969 1.00 88.94 83 ALA A O 1
ATOM 607 N N . ALA A 1 84 ? -19.350 2.460 18.311 1.00 88.12 84 ALA A N 1
ATOM 608 C CA . ALA A 1 84 ? -19.736 1.534 17.246 1.00 88.12 84 ALA A CA 1
ATOM 609 C C . ALA A 1 84 ? -21.125 0.914 17.487 1.00 88.12 84 ALA A C 1
ATOM 611 O O . ALA A 1 84 ? -21.906 0.757 16.550 1.00 88.12 84 ALA A O 1
ATOM 612 N N . HIS A 1 85 ? -21.456 0.612 18.747 1.00 89.06 85 HIS A N 1
ATOM 613 C CA . HIS A 1 85 ? -22.740 0.023 19.131 1.00 89.06 85 HIS A CA 1
ATOM 614 C C . HIS A 1 85 ? -23.896 1.029 19.003 1.00 89.06 85 HIS A C 1
ATOM 616 O O . HIS A 1 85 ? -24.972 0.678 18.528 1.00 89.06 85 HIS A O 1
ATOM 622 N N . GLN A 1 86 ? -23.656 2.299 19.343 1.00 87.56 86 GLN A N 1
ATOM 623 C CA . GLN A 1 86 ? -24.608 3.402 19.161 1.00 87.56 86 GLN A CA 1
ATOM 624 C C . GLN A 1 86 ? -24.939 3.650 17.679 1.00 87.56 86 GLN A C 1
ATOM 626 O O . GLN A 1 86 ? -26.108 3.770 17.304 1.00 87.56 86 GLN A O 1
ATOM 631 N N . ILE A 1 87 ? -23.924 3.653 16.807 1.00 88.00 87 ILE A N 1
ATOM 632 C CA . ILE A 1 87 ? -24.122 3.796 15.354 1.00 88.00 87 ILE A CA 1
ATOM 633 C C . ILE A 1 87 ? -24.906 2.597 14.802 1.00 88.00 87 ILE A C 1
ATOM 635 O O . ILE A 1 87 ? -25.867 2.776 14.051 1.00 88.00 87 ILE A O 1
ATOM 639 N N . ALA A 1 88 ? -24.556 1.380 15.226 1.00 86.38 88 ALA A N 1
ATOM 640 C CA . ALA A 1 88 ? -25.253 0.160 14.832 1.00 86.38 88 ALA A CA 1
ATOM 641 C C . ALA A 1 88 ? -26.705 0.096 15.334 1.00 86.38 88 ALA A C 1
ATOM 643 O O . ALA A 1 88 ? -27.530 -0.528 14.678 1.00 86.38 88 ALA A O 1
ATOM 644 N N . HIS A 1 89 ? -27.034 0.736 16.460 1.00 83.94 89 HIS A N 1
ATOM 645 C CA . HIS A 1 89 ? -28.391 0.760 17.014 1.00 83.94 89 HIS A CA 1
ATOM 646 C C . HIS A 1 89 ? -29.263 1.889 16.431 1.00 83.94 89 HIS A C 1
ATOM 648 O O . HIS A 1 89 ? -30.481 1.747 16.329 1.00 83.94 89 HIS A O 1
ATOM 654 N N . THR A 1 90 ? -28.657 2.990 15.983 1.00 80.06 90 THR A N 1
ATOM 655 C CA . THR A 1 90 ? -29.379 4.107 15.346 1.00 80.06 90 THR A CA 1
ATOM 656 C C . THR A 1 90 ? -29.833 3.763 13.918 1.00 80.06 90 THR A C 1
ATOM 658 O O . THR A 1 90 ? -30.910 4.173 13.483 1.00 80.06 90 THR A O 1
ATOM 661 N N . LEU A 1 91 ? -29.062 2.950 13.189 1.00 75.56 91 LEU A N 1
ATOM 662 C CA . LEU A 1 91 ? -29.358 2.573 11.801 1.00 75.56 91 LEU A CA 1
ATOM 663 C C . LEU A 1 91 ? -30.594 1.657 11.594 1.00 75.56 91 LEU A C 1
ATOM 665 O O . LEU A 1 91 ? -31.351 1.907 10.651 1.00 75.56 91 LEU A O 1
ATOM 669 N N . PRO A 1 92 ? -30.892 0.643 12.438 1.00 68.38 92 PRO A N 1
ATOM 670 C CA . PRO A 1 92 ? -32.096 -0.174 12.283 1.00 68.38 92 PRO A CA 1
ATOM 671 C C . PRO A 1 92 ? -33.397 0.619 12.463 1.00 68.38 92 PRO A C 1
ATOM 673 O O . PRO A 1 92 ? -34.426 0.201 11.934 1.00 68.38 92 PRO A O 1
ATOM 676 N N . GLY A 1 93 ? -33.376 1.767 13.153 1.00 62.84 93 GLY A N 1
ATOM 677 C CA . GLY A 1 93 ? -34.549 2.632 13.323 1.00 62.84 93 GLY A CA 1
ATOM 678 C C . GLY A 1 93 ? -35.018 3.293 12.022 1.00 62.84 93 GLY A C 1
ATOM 679 O O . GLY A 1 93 ? -36.220 3.340 11.756 1.00 62.84 93 GLY A O 1
ATOM 680 N N . ALA A 1 94 ? -34.083 3.725 11.168 1.00 61.47 94 ALA A N 1
ATOM 681 C CA . ALA A 1 94 ? -34.401 4.369 9.892 1.00 61.47 94 ALA A CA 1
ATOM 682 C C . ALA A 1 94 ? -35.036 3.393 8.886 1.00 61.47 94 ALA A C 1
ATOM 684 O O . ALA A 1 94 ? -35.984 3.748 8.188 1.00 61.47 94 ALA A O 1
ATOM 685 N N . SER A 1 95 ? -34.568 2.140 8.850 1.00 64.19 95 SER A N 1
ATOM 686 C CA . SER A 1 95 ? -35.138 1.121 7.961 1.00 64.19 95 SER A CA 1
ATOM 687 C C . SER A 1 95 ? -36.460 0.560 8.503 1.00 64.19 95 SER A C 1
ATOM 689 O O . SER A 1 95 ? -37.411 0.389 7.745 1.00 64.19 95 SER A O 1
ATOM 691 N N . ARG A 1 96 ? -36.588 0.362 9.825 1.00 61.88 96 ARG A N 1
ATOM 692 C CA . ARG A 1 96 ? -37.824 -0.144 10.451 1.00 61.88 96 ARG A CA 1
ATOM 693 C C . ARG A 1 96 ? -38.993 0.836 10.410 1.00 61.88 96 ARG A C 1
ATOM 695 O O . ARG A 1 96 ? -40.122 0.379 10.290 1.00 61.88 96 ARG A O 1
ATOM 702 N N . SER A 1 97 ? -38.767 2.148 10.494 1.00 61.19 97 SER A N 1
ATOM 703 C CA . SER A 1 97 ? -39.866 3.127 10.448 1.00 61.19 97 SER A CA 1
ATOM 704 C C . SER A 1 97 ? -40.568 3.139 9.083 1.00 61.19 97 SER A C 1
ATOM 706 O O . SER A 1 97 ? -41.798 3.114 9.041 1.00 61.19 97 SER A O 1
ATOM 708 N N . ALA A 1 98 ? -39.798 3.053 7.989 1.00 64.75 98 ALA A N 1
ATOM 709 C CA . ALA A 1 98 ? -40.323 2.905 6.630 1.00 64.75 98 ALA A CA 1
ATOM 710 C C . ALA A 1 98 ? -40.898 1.499 6.365 1.00 64.75 98 ALA A C 1
ATOM 712 O O . ALA A 1 98 ? -41.914 1.359 5.689 1.00 64.75 98 ALA A O 1
ATOM 713 N N . LEU A 1 99 ? -40.291 0.445 6.927 1.00 66.88 99 LEU A N 1
ATOM 714 C CA . LEU A 1 99 ? -40.780 -0.925 6.749 1.00 66.88 99 LEU A CA 1
ATOM 715 C C . LEU A 1 99 ? -42.070 -1.201 7.539 1.00 66.88 99 LEU A C 1
ATOM 717 O O . LEU A 1 99 ? -42.962 -1.844 7.009 1.00 66.88 99 LEU A O 1
ATOM 721 N N . CYS A 1 100 ? -42.224 -0.698 8.770 1.00 65.81 100 CYS A N 1
ATOM 722 C CA . CYS A 1 100 ? -43.474 -0.830 9.531 1.00 65.81 100 CYS A CA 1
ATOM 723 C C . CYS A 1 100 ? -44.631 -0.060 8.884 1.00 65.81 100 CYS A C 1
ATOM 725 O O . CYS A 1 100 ? -45.764 -0.532 8.932 1.00 65.81 100 CYS A O 1
ATOM 727 N N . THR A 1 101 ? -44.364 1.094 8.260 1.00 69.69 101 THR A N 1
ATOM 728 C CA . THR A 1 101 ? -45.392 1.804 7.483 1.00 69.69 101 THR A CA 1
ATOM 729 C C . THR A 1 101 ? -45.730 1.059 6.193 1.00 69.69 101 THR A C 1
ATOM 731 O O . THR A 1 101 ? -46.908 0.866 5.921 1.00 69.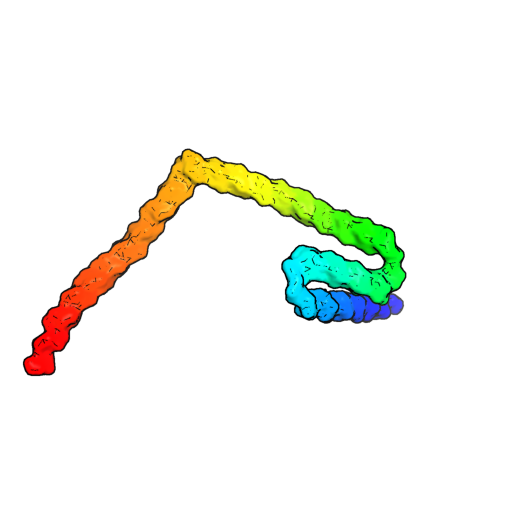69 101 THR A O 1
ATOM 734 N N . ALA A 1 102 ? -44.745 0.543 5.451 1.00 69.94 102 ALA A N 1
ATOM 735 C CA . ALA A 1 102 ? -44.996 -0.217 4.222 1.00 69.94 102 ALA A CA 1
ATOM 736 C C . ALA A 1 102 ? -45.655 -1.595 4.459 1.00 69.94 102 ALA A C 1
ATOM 738 O O . ALA A 1 102 ? -46.566 -1.975 3.729 1.00 69.94 102 ALA A O 1
ATOM 739 N N . VAL A 1 103 ? -45.237 -2.346 5.483 1.00 71.50 103 VAL A N 1
ATOM 740 C CA . VAL A 1 103 ? -45.828 -3.652 5.845 1.00 71.50 103 VAL A CA 1
ATOM 741 C C . VAL A 1 103 ? -47.219 -3.475 6.459 1.00 71.50 103 VAL A C 1
ATOM 743 O O . VAL A 1 103 ? -48.120 -4.260 6.166 1.00 71.50 103 VAL A O 1
ATOM 746 N N . GLY A 1 104 ? -47.422 -2.425 7.262 1.00 70.44 104 GLY A N 1
ATOM 747 C CA . GLY A 1 104 ? -48.745 -2.066 7.774 1.00 70.44 104 GLY A CA 1
ATOM 748 C C . GLY A 1 104 ? -49.735 -1.698 6.664 1.00 70.44 104 GLY A C 1
A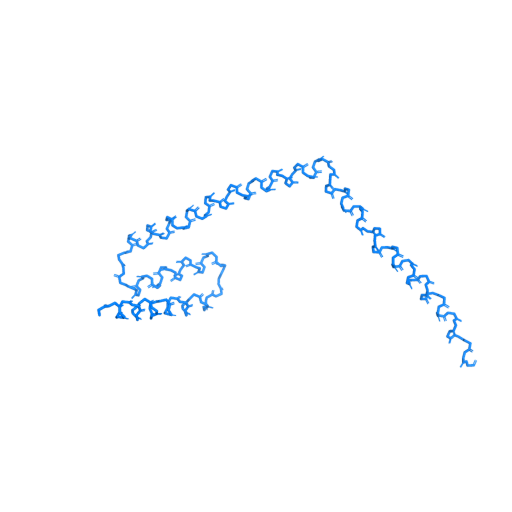TOM 749 O O . GLY A 1 104 ? -50.917 -2.022 6.776 1.00 70.44 104 GLY A O 1
ATOM 750 N N . ASP A 1 105 ? -49.257 -1.084 5.577 1.00 67.56 105 ASP A N 1
ATOM 751 C CA . ASP A 1 105 ? -50.087 -0.743 4.417 1.00 67.56 105 ASP A CA 1
ATOM 752 C C . ASP A 1 105 ? -50.344 -1.960 3.507 1.00 67.56 105 ASP A C 1
ATOM 754 O O . ASP A 1 105 ? -51.478 -2.176 3.084 1.00 67.56 105 ASP A O 1
ATOM 758 N N . TYR A 1 106 ? -49.361 -2.851 3.303 1.00 65.12 106 TYR A N 1
ATOM 759 C CA . TYR A 1 106 ? -49.567 -4.126 2.589 1.00 65.12 106 TYR A CA 1
ATOM 760 C C . TYR A 1 106 ? -50.684 -4.976 3.215 1.00 65.12 106 TYR A C 1
ATOM 762 O O . TYR A 1 106 ? -51.549 -5.481 2.501 1.00 65.12 106 TYR A O 1
ATOM 770 N N . HIS A 1 107 ? -50.729 -5.077 4.548 1.00 65.44 107 HIS A N 1
ATOM 771 C CA . HIS A 1 107 ? -51.785 -5.820 5.246 1.00 65.44 107 HIS A CA 1
ATOM 772 C C . HIS A 1 107 ? -53.172 -5.145 5.134 1.00 65.44 107 HIS A C 1
ATOM 774 O O . HIS A 1 107 ? -54.204 -5.806 5.262 1.00 65.44 107 HIS A O 1
ATOM 780 N N . ARG A 1 108 ? -53.235 -3.829 4.888 1.00 63.06 108 ARG A N 1
ATOM 781 C CA . ARG A 1 108 ? -54.498 -3.105 4.658 1.00 63.06 108 ARG A CA 1
ATOM 782 C C . ARG A 1 108 ? -54.957 -3.185 3.193 1.00 63.06 108 ARG A C 1
ATOM 784 O O . ARG A 1 108 ? -56.156 -3.114 2.934 1.00 63.06 108 ARG A O 1
ATOM 791 N N . LEU A 1 109 ? -54.036 -3.353 2.244 1.00 62.91 109 LEU A N 1
ATOM 792 C CA . LEU A 1 109 ? -54.338 -3.500 0.814 1.00 62.91 109 LEU A CA 1
ATOM 793 C C . LEU A 1 109 ? -54.758 -4.930 0.421 1.00 62.91 109 LEU A C 1
ATOM 795 O O . LEU A 1 109 ? -55.508 -5.083 -0.543 1.00 62.91 109 LEU A O 1
ATOM 799 N N . ASP A 1 110 ? -54.363 -5.950 1.189 1.00 62.12 110 ASP A N 1
ATOM 800 C CA . ASP A 1 110 ? -54.783 -7.346 0.969 1.00 62.12 110 ASP A CA 1
ATOM 801 C C . ASP A 1 110 ? -56.276 -7.567 1.297 1.00 62.12 110 ASP A C 1
ATOM 803 O O . ASP A 1 110 ? -57.002 -8.226 0.558 1.00 62.12 110 ASP A O 1
ATOM 807 N N . PHE A 1 111 ? -56.802 -6.884 2.321 1.00 62.03 111 PHE A N 1
ATOM 808 C CA . PHE A 1 111 ? -58.236 -6.928 2.647 1.00 62.03 111 PHE A CA 1
ATOM 809 C C . PHE A 1 111 ? -59.133 -6.211 1.630 1.00 62.03 111 PHE A C 1
ATOM 811 O O . PHE A 1 111 ? -60.321 -6.497 1.567 1.00 62.03 111 PHE A O 1
ATOM 818 N N . ARG A 1 112 ? -58.587 -5.295 0.821 1.00 62.16 112 ARG A N 1
ATOM 819 C CA . ARG A 1 112 ? -59.355 -4.551 -0.191 1.00 62.16 112 ARG A CA 1
ATOM 820 C C . ARG A 1 112 ? -59.341 -5.210 -1.575 1.00 62.16 112 ARG A C 1
ATOM 822 O O . ARG A 1 112 ? -59.958 -4.680 -2.493 1.00 62.16 112 ARG A O 1
ATOM 829 N N . SER A 1 113 ? -58.642 -6.339 -1.726 1.00 62.31 113 SER A N 1
ATOM 830 C CA . SER A 1 113 ? -58.621 -7.140 -2.962 1.00 62.31 113 SER A CA 1
ATOM 831 C C . SER A 1 113 ? -59.593 -8.330 -2.930 1.00 62.31 113 SER A C 1
ATOM 833 O O . SER A 1 113 ? -59.776 -8.983 -3.952 1.00 62.31 113 SER A O 1
ATOM 835 N N . GLY A 1 114 ? -60.247 -8.588 -1.790 1.00 58.31 114 GLY A N 1
ATOM 836 C CA . GLY A 1 114 ? -61.315 -9.589 -1.651 1.00 58.31 114 GLY A CA 1
ATOM 837 C C . GLY A 1 114 ? -62.725 -9.097 -2.014 1.00 58.31 114 GLY A C 1
ATOM 838 O O . GLY A 1 114 ? -63.625 -9.919 -2.107 1.00 58.31 114 GLY A O 1
ATOM 839 N N . ASP A 1 115 ? -62.913 -7.794 -2.259 1.00 58.62 115 ASP A N 1
ATOM 840 C CA . ASP A 1 115 ? -64.222 -7.161 -2.523 1.00 58.62 115 ASP A CA 1
ATOM 841 C C . ASP A 1 115 ? -64.436 -6.784 -4.013 1.00 58.62 115 ASP A C 1
ATOM 843 O O . ASP A 1 115 ? -65.169 -5.846 -4.329 1.00 58.62 115 ASP A O 1
ATOM 847 N N . VAL A 1 116 ? -63.755 -7.464 -4.949 1.00 59.78 116 VAL A N 1
ATOM 848 C CA . VAL A 1 116 ? -63.864 -7.215 -6.412 1.00 59.78 116 VAL A CA 1
ATOM 849 C C . VAL A 1 116 ? -64.349 -8.455 -7.187 1.00 59.78 116 VAL A C 1
ATOM 851 O O . VAL A 1 116 ? -64.129 -8.568 -8.391 1.00 59.78 116 VAL A O 1
ATOM 854 N N . LEU A 1 117 ? -65.046 -9.385 -6.529 1.00 56.56 117 LEU A N 1
ATOM 855 C CA . LEU A 1 117 ? -65.753 -10.495 -7.185 1.00 56.56 117 LEU A CA 1
ATOM 856 C C . LEU A 1 117 ? -67.121 -10.737 -6.548 1.00 56.56 117 LEU A C 1
ATOM 858 O O . LEU A 1 117 ? -67.183 -10.794 -5.302 1.00 56.56 117 LEU A O 1
#

Secondary structure (DSSP, 8-state):
--HHHHHHHHHHHHHHHHHHTT--S-HHHHHHHHHHHHHHHTT--HHHHHHHHHHHHHHHHHHHHHHHHHHHHHHHHHHHTSHHHHHHHHHHHHHHHHHHHHHHHHHHHHTTSSS--

Organism: Escherichia coli (NCBI:txid562)

Foldseek 3Di:
DPVVVVVVVVVLVVVLVVQLPPDPDDNVVSNVVSQQVSVVVVPDDSVVSVVVVCVVCVVVCVVVVVVVVVVVVVVVVCVVVCVVVVVVVVVVVVVVVVVVVVVVVVVVVVVVVVPPD

Sequence (117 aa):
MHVLNILWVVFGIGLMLVLNLKFKINSMVALLVAALSVGMLAGMDLMSLLHTMKAGFGNTLGELAIIVVFGAVIGKLMVDSGAAHQIAHTLPGASRSALCTAVGDYHRLDFRSGDVL

pLDDT: mean 75.93, std 13.45, range [50.31, 97.44]

Radius of gyration: 28.83 Å; chains: 1; bounding box: 86×30×53 Å